Protein AF-A0A946TSQ8-F1 (afdb_monomer_lite)

pLDDT: mean 87.52, std 12.24, range [56.06, 98.31]

Foldseek 3Di:
DDDVQWDKDWDWDADDVVRDIDIDIDIGGNPVDVPDDPPPD

Secondary structure (DSSP, 8-state):
-EETTEEEEEEEEEEGGGTEEEEEEEEEESSS-TT---S--

Sequence (41 aa):
RRFKNGAMTHSLIMRSKSGTIRYIEAEHNFERKTGFEPIDG

Structure (mmCIF, N/CA/C/O backbone):
data_AF-A0A946TSQ8-F1
#
_entry.id   AF-A0A946TSQ8-F1
#
loop_
_atom_site.group_PDB
_atom_site.id
_atom_site.type_symbol
_atom_site.label_atom_id
_atom_site.label_alt_id
_atom_site.label_comp_id
_atom_site.label_asym_id
_atom_site.label_entity_id
_atom_site.label_seq_id
_atom_site.pdbx_PDB_ins_code
_atom_site.Cartn_x
_atom_site.Cartn_y
_atom_site.Cartn_z
_atom_site.occupancy
_atom_site.B_iso_or_equiv
_atom_site.auth_seq_id
_atom_site.auth_comp_id
_atom_site.auth_asym_id
_atom_site.auth_atom_id
_atom_site.pdbx_PDB_model_num
ATOM 1 N N . ARG A 1 1 ? 4.852 -6.137 -6.298 1.00 83.56 1 ARG A N 1
ATOM 2 C CA . ARG A 1 1 ? 5.809 -6.500 -7.379 1.00 83.56 1 ARG A CA 1
ATOM 3 C C . ARG A 1 1 ? 6.457 -5.228 -7.922 1.00 83.56 1 ARG A C 1
ATOM 5 O O . ARG A 1 1 ? 5.715 -4.303 -8.217 1.00 83.56 1 ARG A O 1
ATOM 12 N N . ARG A 1 2 ? 7.790 -5.160 -8.056 1.00 85.12 2 ARG A N 1
ATOM 13 C CA . ARG A 1 2 ? 8.469 -4.067 -8.788 1.00 85.12 2 ARG A CA 1
ATOM 14 C C . ARG A 1 2 ? 8.520 -4.387 -10.288 1.00 85.12 2 ARG A C 1
ATOM 16 O O . ARG A 1 2 ? 8.566 -5.561 -10.657 1.00 85.12 2 ARG A O 1
ATOM 23 N N . PHE A 1 3 ? 8.481 -3.365 -11.131 1.00 88.06 3 PHE A N 1
ATOM 24 C CA . PHE A 1 3 ? 8.606 -3.467 -12.586 1.00 88.06 3 PHE A CA 1
ATOM 25 C C . PHE A 1 3 ? 9.336 -2.234 -13.130 1.00 88.06 3 PHE A C 1
ATOM 27 O O . PHE A 1 3 ? 9.667 -1.322 -12.372 1.00 88.06 3 PHE A O 1
ATOM 34 N N . LYS A 1 4 ? 9.653 -2.221 -14.431 1.00 86.06 4 LYS A N 1
ATOM 35 C CA . LYS A 1 4 ? 10.367 -1.094 -15.041 1.00 86.06 4 LYS A CA 1
ATOM 36 C C . LYS A 1 4 ? 9.606 0.205 -14.742 1.00 86.06 4 LYS A C 1
ATOM 38 O O . LYS A 1 4 ? 8.443 0.322 -15.107 1.00 86.06 4 LYS A O 1
ATOM 43 N N . ASN A 1 5 ? 10.282 1.136 -14.073 1.00 86.94 5 ASN A N 1
ATOM 44 C CA . ASN A 1 5 ? 9.792 2.474 -13.728 1.00 86.94 5 ASN A CA 1
ATOM 45 C C . ASN A 1 5 ? 8.591 2.522 -12.759 1.00 86.94 5 ASN A C 1
ATOM 47 O O . ASN A 1 5 ? 7.940 3.561 -12.632 1.00 86.94 5 ASN A O 1
ATOM 51 N N . GLY A 1 6 ? 8.317 1.436 -12.027 1.00 90.44 6 GLY A N 1
ATOM 52 C CA . GLY A 1 6 ? 7.221 1.431 -11.066 1.00 90.44 6 GLY A CA 1
ATOM 53 C C . GLY A 1 6 ? 7.188 0.255 -10.099 1.00 90.44 6 GLY A C 1
ATOM 54 O O . GLY A 1 6 ? 8.037 -0.645 -10.088 1.00 90.44 6 GLY A O 1
ATOM 55 N N . ALA A 1 7 ? 6.172 0.268 -9.246 1.00 93.38 7 ALA A N 1
ATOM 56 C CA . ALA A 1 7 ? 5.888 -0.823 -8.332 1.00 93.38 7 ALA A CA 1
ATOM 57 C C . ALA A 1 7 ? 4.393 -0.956 -8.072 1.00 93.38 7 ALA A C 1
ATOM 59 O O . ALA A 1 7 ? 3.647 0.008 -8.152 1.00 93.38 7 ALA A O 1
ATOM 60 N N . MET A 1 8 ? 3.975 -2.155 -7.689 1.00 95.75 8 MET A N 1
ATOM 61 C CA . MET A 1 8 ? 2.640 -2.419 -7.172 1.00 95.75 8 MET A CA 1
ATOM 62 C C . MET A 1 8 ? 2.726 -2.957 -5.749 1.00 95.75 8 MET A C 1
ATOM 64 O O . MET A 1 8 ? 3.514 -3.875 -5.476 1.00 95.75 8 MET A O 1
ATOM 68 N N . THR A 1 9 ? 1.909 -2.401 -4.859 1.00 96.38 9 THR A N 1
ATOM 69 C CA . THR A 1 9 ? 1.785 -2.825 -3.460 1.00 96.38 9 THR A CA 1
ATOM 70 C C . THR A 1 9 ? 0.342 -3.159 -3.130 1.00 96.38 9 THR A C 1
ATOM 72 O O . THR A 1 9 ? -0.559 -2.445 -3.561 1.00 96.38 9 THR A O 1
ATOM 75 N N . HIS A 1 10 ? 0.146 -4.176 -2.295 1.00 97.62 10 HIS A N 1
ATOM 76 C CA . HIS A 1 10 ? -1.151 -4.498 -1.710 1.00 97.62 10 HIS A CA 1
ATOM 77 C C . HIS A 1 10 ? -1.053 -4.302 -0.202 1.00 97.62 10 HIS A C 1
ATOM 79 O O . HIS A 1 10 ? -0.107 -4.787 0.422 1.00 97.62 10 HIS A O 1
ATOM 85 N N . SER A 1 11 ? -2.001 -3.579 0.378 1.00 97.00 11 SER A N 1
ATOM 86 C CA . SER A 1 11 ? -2.046 -3.313 1.811 1.00 97.00 11 SER A CA 1
ATOM 87 C C . SER A 1 11 ? -3.447 -3.516 2.373 1.00 97.00 11 SER A C 1
ATOM 89 O O . SER A 1 11 ? -4.456 -3.430 1.670 1.00 97.00 11 SER A O 1
ATOM 91 N N . LEU A 1 12 ? -3.495 -3.816 3.668 1.00 97.69 12 LEU A N 1
ATOM 92 C CA . LEU A 1 12 ? -4.720 -3.952 4.439 1.00 97.69 12 LEU A CA 1
ATOM 93 C C . LEU A 1 12 ? -4.756 -2.834 5.477 1.00 97.69 12 LEU A C 1
ATOM 95 O O . LEU A 1 12 ? -3.849 -2.729 6.299 1.00 97.69 12 LEU A O 1
ATOM 99 N N . ILE A 1 13 ? -5.812 -2.026 5.466 1.00 97.12 13 ILE A N 1
ATOM 100 C CA . ILE A 1 13 ? -6.030 -0.973 6.457 1.00 97.12 13 ILE A CA 1
ATOM 101 C C . ILE A 1 13 ? -7.262 -1.308 7.287 1.00 97.12 13 ILE A C 1
ATOM 103 O O . ILE A 1 13 ? -8.327 -1.606 6.745 1.00 97.12 13 ILE A O 1
ATOM 107 N N . MET A 1 14 ? -7.119 -1.219 8.608 1.00 98.31 14 MET A N 1
ATOM 108 C CA . MET A 1 14 ? -8.196 -1.455 9.564 1.00 98.31 14 MET A CA 1
ATOM 109 C C . MET A 1 14 ? -8.285 -0.315 10.572 1.00 98.31 14 MET A C 1
ATOM 111 O O . MET A 1 14 ? -7.269 0.238 10.992 1.00 98.31 14 MET A O 1
ATOM 115 N N . ARG A 1 15 ? -9.508 0.029 10.986 1.00 97.81 15 ARG A N 1
ATOM 116 C CA . ARG A 1 15 ? -9.737 1.043 12.021 1.00 97.81 15 ARG A CA 1
ATOM 117 C C . AR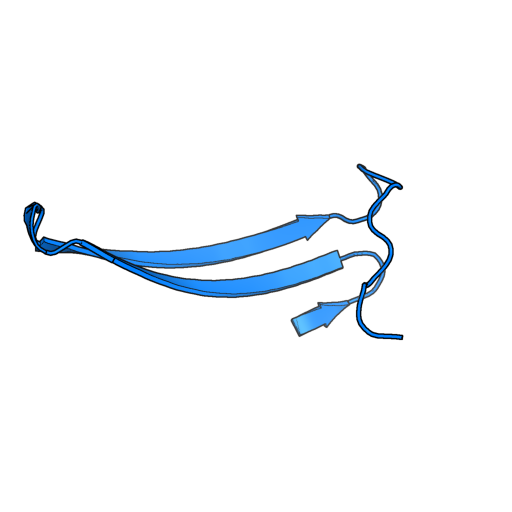G A 1 15 ? -10.817 0.605 12.998 1.00 97.81 15 ARG A C 1
ATOM 119 O O . ARG A 1 15 ? -11.985 0.523 12.629 1.00 97.81 15 ARG A O 1
ATOM 126 N N . SER A 1 16 ? -10.430 0.430 14.262 1.00 97.56 16 SER A N 1
ATOM 127 C CA . SER A 1 16 ? -11.300 -0.055 15.345 1.00 97.56 16 SER A CA 1
ATOM 128 C C . SER A 1 16 ? -12.548 0.806 15.535 1.00 97.56 16 SER A C 1
ATOM 130 O O . SER A 1 16 ? -13.663 0.305 15.458 1.00 97.56 16 SER A O 1
ATOM 132 N N . LYS A 1 17 ? -12.378 2.125 15.693 1.00 97.38 17 LYS A N 1
ATOM 133 C CA . LYS A 1 17 ? -13.488 3.052 15.969 1.00 97.38 17 LYS A CA 1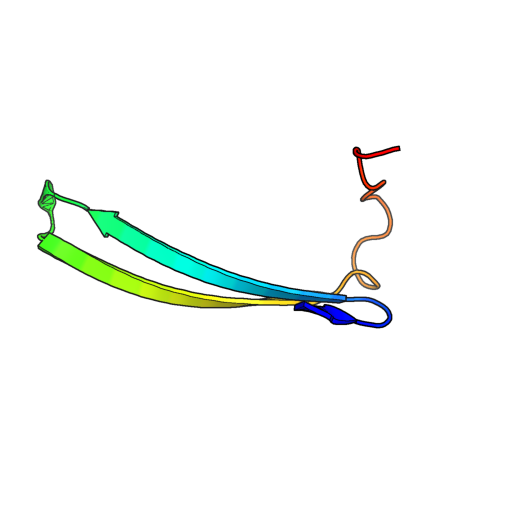
ATOM 134 C C . LYS A 1 17 ? -14.553 3.095 14.866 1.00 97.38 17 LYS A C 1
ATOM 136 O O . LYS A 1 17 ? -15.688 3.443 15.155 1.00 97.38 17 LYS A O 1
ATOM 141 N N . SER A 1 18 ? -14.202 2.802 13.613 1.00 96.69 18 SER A N 1
ATOM 142 C CA . SER A 1 18 ? -15.173 2.761 12.507 1.00 96.69 18 SER A CA 1
ATOM 143 C C . SER A 1 18 ? -15.500 1.347 12.031 1.00 96.69 18 SER A C 1
ATOM 145 O O . SER A 1 18 ? -16.253 1.211 11.073 1.00 96.69 18 SER A O 1
ATOM 1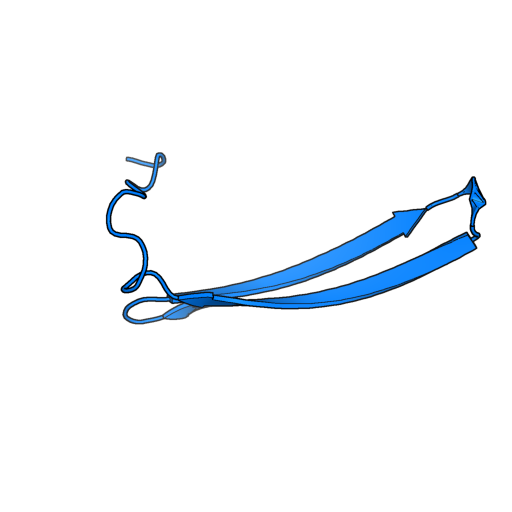47 N N . GLY A 1 19 ? -14.904 0.309 12.629 1.00 97.31 19 GLY A N 1
ATOM 148 C CA . GLY A 1 19 ? -15.063 -1.085 12.203 1.00 97.31 19 GLY A CA 1
ATOM 149 C C . GLY A 1 19 ? -14.694 -1.348 10.738 1.00 97.31 19 GLY A C 1
ATOM 150 O O . GLY A 1 19 ? -15.146 -2.326 10.156 1.00 97.31 19 GLY A O 1
ATOM 151 N N . THR A 1 20 ? -13.934 -0.454 10.101 1.00 97.75 20 THR A N 1
ATOM 152 C CA . THR A 1 20 ? -13.722 -0.500 8.649 1.00 97.75 20 THR A CA 1
ATOM 153 C C . THR A 1 20 ? -12.504 -1.340 8.311 1.00 97.75 20 THR A C 1
ATOM 155 O O . THR A 1 20 ? -11.459 -1.179 8.943 1.00 97.75 20 THR A O 1
ATOM 158 N N . ILE A 1 21 ? -12.626 -2.153 7.262 1.00 97.75 21 ILE A N 1
ATOM 159 C CA . ILE A 1 21 ? -11.534 -2.906 6.645 1.00 97.75 21 ILE A CA 1
ATOM 160 C C . ILE A 1 21 ? -11.445 -2.490 5.179 1.00 97.75 21 ILE A C 1
ATOM 162 O O . ILE A 1 21 ? -12.467 -2.390 4.499 1.00 97.75 21 ILE A O 1
ATOM 166 N N . ARG A 1 22 ? -10.232 -2.214 4.696 1.00 97.69 22 ARG A N 1
ATOM 167 C CA . ARG A 1 22 ? -9.978 -1.866 3.295 1.00 97.69 22 ARG A CA 1
ATOM 168 C C . ARG A 1 22 ? -8.766 -2.611 2.768 1.00 97.69 22 ARG A C 1
ATOM 170 O O . ARG A 1 22 ? -7.689 -2.527 3.354 1.00 97.69 22 ARG A O 1
ATOM 177 N N . TYR A 1 23 ? -8.954 -3.273 1.636 1.00 98.25 23 TYR A N 1
ATOM 178 C CA . TYR A 1 23 ? -7.875 -3.790 0.807 1.00 98.25 23 TYR A CA 1
ATOM 179 C C . TYR A 1 23 ? -7.517 -2.713 -0.207 1.00 98.25 23 TYR A C 1
ATOM 181 O O . TYR A 1 23 ? -8.396 -2.220 -0.913 1.00 98.25 23 TYR A O 1
ATOM 189 N N . ILE A 1 24 ? -6.251 -2.318 -0.243 1.00 97.56 24 ILE A N 1
ATOM 190 C CA . ILE A 1 24 ? -5.761 -1.267 -1.128 1.00 97.56 24 ILE A CA 1
ATOM 191 C C . ILE A 1 24 ? -4.701 -1.862 -2.041 1.00 97.56 24 ILE A C 1
ATOM 193 O O . ILE A 1 24 ? -3.704 -2.407 -1.574 1.00 97.56 24 ILE A O 1
ATOM 197 N N . GLU A 1 25 ? -4.912 -1.717 -3.341 1.00 97.88 25 GLU A N 1
ATOM 198 C CA . GLU A 1 25 ? -3.894 -1.915 -4.363 1.00 97.88 25 GLU A CA 1
ATOM 199 C C . GLU A 1 25 ? -3.413 -0.538 -4.817 1.00 97.88 25 GLU A C 1
ATOM 201 O O . GLU A 1 25 ? -4.221 0.356 -5.074 1.00 97.88 25 GLU A O 1
ATOM 206 N N . ALA A 1 26 ? -2.099 -0.346 -4.859 1.00 96.25 26 ALA A N 1
ATOM 207 C CA . ALA A 1 26 ? -1.503 0.904 -5.302 1.00 96.25 26 ALA A CA 1
ATOM 208 C C . ALA A 1 26 ? -0.436 0.636 -6.359 1.00 96.25 26 ALA A C 1
ATOM 210 O O . ALA A 1 26 ? 0.512 -0.118 -6.113 1.00 96.25 26 ALA A O 1
ATOM 211 N N . GLU A 1 27 ? -0.596 1.297 -7.503 1.00 94.69 27 GLU A N 1
ATOM 212 C CA . GLU A 1 27 ? 0.402 1.400 -8.558 1.00 94.69 27 GLU A CA 1
ATOM 213 C C . GLU A 1 27 ? 1.213 2.686 -8.367 1.00 94.69 27 GLU A C 1
ATOM 215 O O . GLU A 1 27 ? 0.680 3.795 -8.312 1.00 94.69 27 GLU A O 1
ATOM 220 N N . HIS A 1 28 ? 2.525 2.529 -8.240 1.00 91.06 28 HIS A N 1
ATOM 221 C CA . HIS A 1 28 ? 3.478 3.602 -8.004 1.00 91.06 28 HIS A CA 1
ATOM 222 C C . HIS A 1 28 ? 4.234 3.887 -9.298 1.00 91.06 28 HIS A C 1
ATOM 224 O O . HIS A 1 28 ? 4.937 3.012 -9.804 1.00 91.06 28 HIS A O 1
ATOM 230 N N . ASN A 1 29 ? 4.117 5.114 -9.807 1.00 89.12 29 ASN A N 1
ATOM 231 C CA . ASN A 1 29 ? 4.872 5.605 -10.960 1.00 89.12 29 ASN A CA 1
ATOM 232 C C . ASN A 1 29 ? 6.121 6.362 -10.480 1.00 89.12 29 ASN A C 1
ATOM 234 O O . ASN A 1 29 ? 6.002 7.368 -9.775 1.00 89.12 29 ASN A O 1
ATOM 238 N N . PHE A 1 30 ? 7.305 5.898 -10.881 1.00 86.19 30 PHE A N 1
ATOM 239 C CA . PHE A 1 30 ? 8.584 6.484 -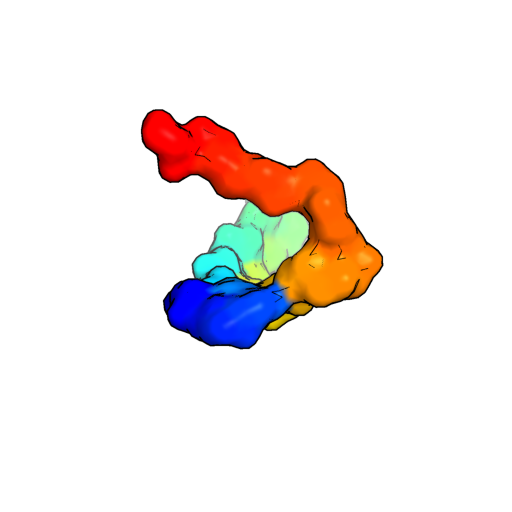10.464 1.00 86.19 30 PHE A CA 1
ATOM 240 C C . PHE A 1 30 ? 9.158 7.508 -11.454 1.00 86.19 30 PHE A C 1
ATOM 242 O O . PHE A 1 30 ? 10.160 8.146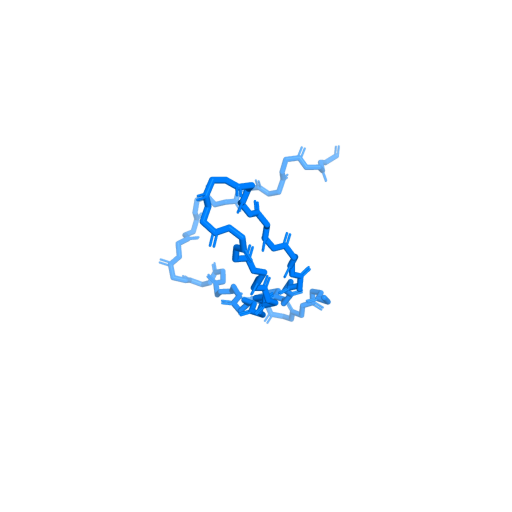 -11.156 1.00 86.19 30 PHE A O 1
ATOM 249 N N . GLU A 1 31 ? 8.524 7.727 -12.606 1.00 84.12 31 GLU A N 1
ATOM 250 C CA . GLU A 1 31 ? 8.989 8.693 -13.614 1.00 84.12 31 GLU A CA 1
ATOM 251 C C . GLU A 1 31 ? 8.562 10.125 -13.280 1.00 84.12 31 GLU A C 1
ATOM 253 O O . GLU A 1 31 ? 9.257 11.088 -13.594 1.00 84.12 31 GLU A O 1
ATOM 258 N N . ARG A 1 32 ? 7.407 10.287 -12.625 1.00 77.88 32 ARG A N 1
ATOM 259 C CA . ARG A 1 32 ? 6.817 11.610 -12.377 1.00 77.88 32 ARG A CA 1
ATOM 260 C C . ARG A 1 32 ? 7.504 12.390 -11.244 1.00 77.88 32 ARG A C 1
ATOM 262 O O . ARG A 1 32 ? 7.371 13.611 -11.190 1.00 77.88 32 ARG A O 1
ATOM 269 N N . LYS A 1 33 ? 8.204 11.717 -10.322 1.00 75.06 33 LYS A N 1
ATOM 270 C CA . LYS A 1 33 ? 8.957 12.337 -9.216 1.00 75.06 33 LYS A CA 1
ATOM 271 C C . LYS A 1 33 ? 10.351 11.716 -9.127 1.00 75.06 33 LYS A C 1
ATOM 273 O O . LYS A 1 33 ? 10.499 10.607 -8.634 1.00 75.06 33 LYS A O 1
ATOM 278 N N . THR A 1 34 ? 11.368 12.458 -9.549 1.00 63.78 34 THR A N 1
ATOM 279 C CA . THR A 1 34 ? 12.750 11.977 -9.734 1.00 63.78 34 THR A CA 1
ATOM 280 C C . THR A 1 34 ? 13.630 12.060 -8.478 1.00 63.78 34 THR A C 1
ATOM 282 O O . THR A 1 34 ? 14.847 12.020 -8.589 1.00 63.78 34 THR A O 1
ATOM 285 N N . GLY A 1 35 ? 13.042 12.234 -7.289 1.00 63.69 35 GLY A N 1
ATOM 286 C CA . GLY A 1 35 ? 13.772 12.462 -6.030 1.00 63.69 35 GLY A CA 1
ATOM 287 C C . GLY A 1 35 ? 13.717 11.303 -5.035 1.00 63.69 35 GLY A C 1
ATOM 288 O O . GLY A 1 35 ? 13.992 11.508 -3.857 1.00 63.69 35 GLY A O 1
ATOM 289 N N . PHE A 1 36 ? 13.279 10.121 -5.469 1.00 67.25 36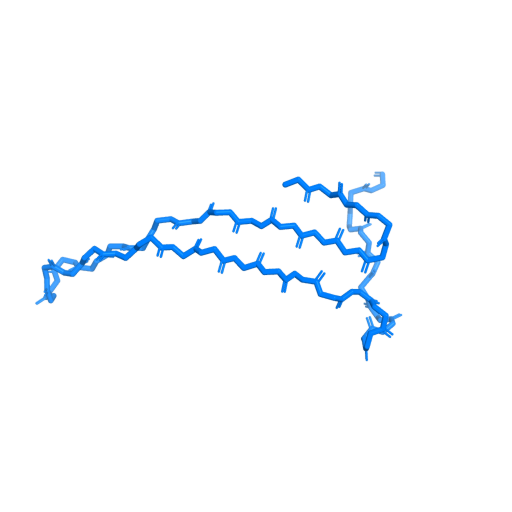 PHE A N 1
ATOM 290 C CA . PHE A 1 36 ? 13.252 8.933 -4.622 1.00 67.25 36 PHE A CA 1
ATOM 291 C C . PHE A 1 36 ? 14.498 8.096 -4.904 1.00 67.25 36 PHE A C 1
ATOM 293 O O . PHE A 1 36 ? 14.499 7.280 -5.823 1.00 67.25 36 PHE A O 1
ATOM 300 N N . GLU A 1 37 ? 15.550 8.301 -4.116 1.00 70.12 37 GLU A N 1
ATOM 301 C CA . GLU A 1 37 ? 16.628 7.318 -4.026 1.00 70.12 37 GLU A CA 1
ATOM 302 C C . GLU A 1 37 ? 16.132 6.147 -3.165 1.00 70.12 37 GLU A C 1
ATOM 304 O O . GLU A 1 37 ? 15.630 6.380 -2.057 1.00 70.12 37 GLU A O 1
ATOM 309 N N . PRO A 1 38 ? 16.216 4.891 -3.636 1.00 67.44 38 PRO A N 1
ATOM 310 C CA . PRO A 1 38 ? 15.968 3.743 -2.780 1.00 67.44 38 PRO A CA 1
ATOM 311 C C . PRO A 1 38 ? 16.962 3.785 -1.614 1.00 67.44 38 PRO A C 1
ATOM 313 O O . PRO A 1 38 ? 18.164 3.674 -1.819 1.00 67.44 38 PRO A O 1
ATOM 316 N N . ILE A 1 39 ? 16.460 3.952 -0.391 1.00 69.06 39 ILE A N 1
ATOM 317 C CA . ILE A 1 39 ? 17.283 4.017 0.830 1.00 69.06 39 ILE A CA 1
ATOM 318 C C . ILE A 1 39 ? 18.008 2.701 1.162 1.00 69.06 39 ILE A C 1
ATOM 320 O O . ILE A 1 39 ? 18.885 2.690 2.020 1.00 69.06 39 ILE A O 1
ATOM 324 N N . ASP A 1 40 ? 17.669 1.615 0.469 1.00 69.56 40 ASP A N 1
ATOM 325 C CA . ASP A 1 40 ? 18.246 0.289 0.673 1.00 69.56 40 ASP A CA 1
ATOM 326 C C . ASP A 1 40 ? 19.385 0.058 -0.340 1.00 69.56 40 ASP A C 1
ATOM 328 O O . ASP A 1 40 ? 19.204 -0.641 -1.343 1.00 69.56 40 ASP A O 1
ATOM 332 N N . GLY A 1 41 ? 20.523 0.717 -0.104 1.00 56.06 41 GLY A N 1
ATOM 333 C CA . GLY A 1 41 ? 21.814 0.435 -0.745 1.00 56.06 41 GLY A CA 1
ATOM 334 C C . GLY A 1 41 ? 22.673 -0.498 0.097 1.00 56.06 41 GLY A C 1
ATOM 335 O O . GLY A 1 41 ? 22.626 -0.366 1.341 1.00 56.06 41 GLY A O 1
#

Radius of gyration: 14.24 Å; chains: 1; bounding box: 37×19×31 Å

=== Feature glossary ===
The record interleaves many kinds of information about one protein. Here is each kind framed as the question it answers.

Q: Are the domains correctly placed relative to each other?
A: Predicted aligned error is AlphaFold's pairwise confidence. Unlike pLDDT (per-residue), PAE is per-residue-pair and captures whether two parts of the structure are correctly placed relative to each other. Units are ångströms of expected positional error.

Q: Which residues are in helices, strands, or loops?
A: Eight-state secondary structure (DSSP): H is the canonical α-helix, G the tighter 3₁₀-helix, I the wider π-helix; E/B are β-structure, T and S are turns and bends, and '-' is everything else. DSSP derives these from the pattern of main-chain N–H···O=C hydrogen bonds, not from the sequence.

Q: What if only a Cα trace is available?
A: P-SEA three-state annotation labels each residue as helix, strand, or coil based purely on the geometry of the Cα trace. It serves as a fallback when the full backbone (and thus DSSP) is unavailable.

Q: What are the backbone torsion angles?
A: φ (phi) and ψ (psi) are the two rotatable backbone dihedrals per residue: φ is the C(i-1)–N–Cα–C torsion, ψ is the N–Cα–C–N(i+1) torsion, both in degrees on (−180°, 180°]. α-helical residues cluster near (−60°, −45°); β-strand residues near (−120°, +130°). A Ramachandran plot is simply a scatter of (φ, ψ) for every residue.

Q: What known structures does this most resemble?
A: Structural nearest neighbors (via Foldseek easy-search vs the PDB). Reported per hit: target PDB id, E-value, and alignment TM-score. A TM-score above ~0.5 is the conventional threshold for 'same fold'.

Q: What family and function is it annotated with?
A: Database cross-references. InterPro integrates a dozen domain/family signature databases into unified entries with residue-range hits. GO terms attach function/process/location labels with evidence codes. CATH codes position the fold in a four-level structural taxonomy. Organism is the NCBI-taxonomy species name.

Q: Which residues are buried vs exposed?
A: Solvent accessibility: the surface area of each residue that a 1.4 Å water probe can touch, in Å². When only backbone atoms are present the absolute values are lower than full-atom SASA (side chains contribute most of the area) and are flagged as backbone-only.

Q: What do the diagnostic plots show?
A: Three diagnostic plots accompany the record. The Cα contact map visualizes the tertiary structure as a 2D adjacency matrix (8 Å cutoff, sequence-local contacts suppressed). The Ramachandran plot shows the distribution of backbone (φ, ψ) torsions, with points in the α and β basins reflecting secondary structure content. The PAE plot shows AlphaFold's inter-residue confidence as a color matrix.

Q: What is the amino-acid chain?
A: The amino-acid sequence is the protein's primary structure: the linear order of residues from the N-terminus to the C-terminus, written in one-letter code. Everything else here — the 3D coordinates, the secondary structure, the domain annotations — is ultimately a consequence of this string.

Q: What do the rendered images show?
A: The six renders are orthographic views along the three Cartesian axes in both directions. Representation (cartoon, sticks, or surface) and color scheme (sequence-rainbow or by-chain) vary across proteins so the training set covers all the common visualization conventions.

Q: Where is each backbone atom in 3D?
A: The mmCIF table is the protein's shape written out atom by atom. For each backbone N, Cα, C, and carbonyl O, it records an (x, y, z) coordinate triple in Å plus the residue type, chain letter, and residue number.

Q: How mobile is each atom in the crystal?
A: For experimental (PDB) structures, the B-factor (temperature factor) quantifies the positional spread of each atom in the crystal — a combination of thermal vibration and static disorder — in units of Å². High B-factors mark flexible loops or poorly resolved regions; low B-factors mark the rigid, well-ordered core.

Q: How big and how compact is the whole molecule?
A: Three whole-structure scalars: the radius of gyration (RMS distance of Cα from centroid, in Å), the count of Cα–Cα contacts (pairs closer than 8 Å and separated by more than four residues in sequence — i.e. tertiary, not local, contacts), and the bounding-box dimensions. Together they distinguish compact globular folds from extended fibres or disordered chains.

Q: What does the local fold look like, residue by residue?
A: A 3Di character summarizes, for each residue, the relative orientation of the Cα frame of its nearest spatial neighbor. Because it encodes fold topology rather than chemistry, 3Di alignments detect remote structural similarity that sequence alignment misses.

Q: How confident is the AlphaFold model at each residue?
A: For AlphaFold models, the B-factor field carries pLDDT — the model's own estimate of local accuracy on a 0–100 scale. Regions with pLDDT<50 should be treated as essentially unmodeled; they often correspond to intrinsically disordered segments.